Protein AF-A0A388STX8-F1 (afdb_monomer)

Radius of gyration: 13.75 Å; Cα contacts (8 Å, |Δi|>4): 102; chains: 1; bounding box: 30×35×32 Å

Solvent-accessible surface area (backbone atoms only — not comparable to full-atom values): 4691 Å² total; per-residue (Å²): 141,52,72,45,80,64,48,58,40,85,86,33,60,99,86,39,65,36,34,39,27,25,32,70,79,88,34,45,77,46,72,50,55,44,75,49,54,71,68,56,43,54,58,52,39,73,82,46,79,74,55,96,91,56,78,56,67,47,76,62,79,86,46,49,68,51,51,52,50,37,49,56,58,39,74,49,133

Sequence (77 aa):
MALRFVGKDPESGDHGSPAVWVDQEPKDLVIQGWTADERTTGESSRDVPIPGHESVIRVPKRMIPLLREALRVAESD

pLDDT: mean 91.69, std 8.73, range [61.28, 97.62]

Mean predicted aligned error: 4.0 Å

Foldseek 3Di:
DDWAWLDADPPQPPPGDWGWTADPPQRDIDIDADFDDPVVQVVVCVVPNAPPVGTDGDDDPSCVVSVVSSVVVSPDD

Structure (mmCIF, N/CA/C/O backbone):
data_AF-A0A388STX8-F1
#
_entry.id   AF-A0A388STX8-F1
#
loop_
_atom_site.group_PDB
_atom_site.id
_atom_site.type_symbol
_atom_site.label_atom_id
_atom_site.label_alt_id
_atom_site.label_comp_id
_atom_site.label_asym_id
_atom_site.label_entity_id
_atom_site.label_seq_id
_atom_site.pdbx_PDB_ins_code
_atom_site.Cartn_x
_atom_site.Cartn_y
_atom_site.Cartn_z
_atom_site.occupancy
_atom_site.B_iso_or_equiv
_atom_site.auth_seq_id
_atom_site.auth_comp_id
_atom_site.auth_asym_id
_atom_site.auth_atom_id
_atom_site.pdbx_PDB_model_num
ATOM 1 N N . MET A 1 1 ? 1.855 -6.070 17.219 1.00 71.94 1 MET A N 1
ATOM 2 C CA . MET A 1 1 ? 1.458 -6.061 15.795 1.00 71.94 1 MET A CA 1
ATOM 3 C C . MET A 1 1 ? 0.668 -7.305 15.441 1.00 71.94 1 MET A C 1
ATOM 5 O O . MET A 1 1 ? 1.234 -8.388 15.297 1.00 71.94 1 MET A O 1
ATOM 9 N N . ALA A 1 2 ? -0.641 -7.136 15.286 1.00 89.88 2 ALA A N 1
ATOM 10 C CA . ALA A 1 2 ? -1.530 -8.147 14.733 1.00 89.88 2 ALA A CA 1
ATOM 11 C C . ALA A 1 2 ? -2.160 -7.576 13.459 1.00 89.88 2 ALA A C 1
ATOM 13 O O . ALA A 1 2 ? -2.942 -6.634 13.523 1.00 89.88 2 ALA A O 1
ATOM 14 N N . LEU A 1 3 ? -1.824 -8.133 12.294 1.00 95.81 3 LEU A N 1
ATOM 15 C CA . LEU A 1 3 ? -2.393 -7.691 11.021 1.00 95.81 3 LEU A CA 1
ATOM 16 C C . LEU A 1 3 ? -3.669 -8.474 10.718 1.00 95.81 3 LEU A C 1
ATOM 18 O O . LEU A 1 3 ? -3.660 -9.704 10.656 1.00 95.81 3 LEU A O 1
ATOM 22 N N . ARG A 1 4 ? -4.774 -7.768 10.486 1.00 95.31 4 ARG A N 1
ATOM 23 C CA . ARG A 1 4 ? -6.000 -8.346 9.938 1.00 95.31 4 ARG A CA 1
ATOM 24 C C . ARG A 1 4 ? -5.941 -8.294 8.419 1.00 95.31 4 ARG A C 1
ATOM 26 O O . ARG A 1 4 ? -5.988 -7.217 7.835 1.00 95.31 4 ARG A O 1
ATOM 33 N N . PHE A 1 5 ? -5.866 -9.455 7.776 1.00 95.69 5 PHE A N 1
ATOM 34 C CA . PHE A 1 5 ? -5.954 -9.543 6.320 1.00 95.69 5 PHE A CA 1
ATOM 35 C C . PHE A 1 5 ? -7.358 -9.173 5.840 1.00 95.69 5 PHE A C 1
ATOM 37 O O . PHE A 1 5 ? -8.347 -9.707 6.344 1.00 95.69 5 PHE A O 1
ATOM 44 N N . VAL A 1 6 ? -7.431 -8.261 4.871 1.00 95.88 6 VAL A N 1
ATOM 45 C CA . VAL A 1 6 ? -8.693 -7.823 4.261 1.00 95.88 6 VAL A CA 1
ATOM 46 C C . VAL A 1 6 ? -8.892 -8.501 2.911 1.00 95.88 6 VAL A C 1
ATOM 48 O O . VAL A 1 6 ? -9.981 -8.985 2.614 1.00 95.88 6 VAL A O 1
ATOM 51 N N . GLY A 1 7 ? -7.840 -8.574 2.097 1.00 93.81 7 GLY A N 1
ATOM 52 C CA . GLY A 1 7 ? -7.910 -9.260 0.816 1.00 93.81 7 GLY A CA 1
ATOM 53 C C . GLY A 1 7 ? -6.709 -9.004 -0.081 1.00 93.81 7 GLY A C 1
ATOM 54 O O . GLY A 1 7 ? -5.857 -8.156 0.192 1.00 93.81 7 GLY A O 1
ATOM 55 N N . LYS A 1 8 ? -6.675 -9.747 -1.185 1.00 93.25 8 LYS A N 1
ATOM 56 C CA . LYS A 1 8 ? -5.721 -9.581 -2.280 1.00 93.25 8 LYS A CA 1
ATOM 57 C C . LYS A 1 8 ? -6.459 -9.401 -3.594 1.00 93.25 8 LYS A C 1
ATOM 59 O O . LYS A 1 8 ? -7.609 -9.823 -3.719 1.00 93.25 8 LYS A O 1
ATOM 64 N N . ASP A 1 9 ? -5.778 -8.805 -4.557 1.00 90.62 9 ASP A N 1
ATOM 65 C CA . ASP A 1 9 ? -6.270 -8.642 -5.913 1.00 90.62 9 ASP A CA 1
ATOM 66 C C . ASP A 1 9 ? -6.716 -10.001 -6.493 1.00 90.62 9 ASP A C 1
ATOM 68 O O . ASP A 1 9 ? -5.932 -10.957 -6.522 1.00 90.62 9 ASP A O 1
ATOM 72 N N . PRO A 1 10 ? -7.981 -10.136 -6.924 1.00 80.06 10 PRO A N 1
ATOM 73 C CA . PRO A 1 10 ? -8.471 -11.383 -7.501 1.00 80.06 10 PRO A CA 1
ATOM 74 C C . PRO A 1 10 ? -7.830 -11.694 -8.861 1.00 80.06 10 PRO A C 1
ATOM 76 O O . PRO A 1 10 ? -7.786 -12.856 -9.254 1.00 80.06 10 PRO A O 1
ATOM 79 N N . GLU A 1 11 ? -7.310 -10.687 -9.571 1.00 84.31 11 GLU A N 1
ATOM 80 C CA . GLU A 1 11 ? -6.705 -10.852 -10.900 1.00 84.31 11 GLU A CA 1
ATOM 81 C C . GLU A 1 11 ? -5.201 -11.158 -10.848 1.00 84.31 11 GLU A C 1
ATOM 83 O O . GLU A 1 11 ? -4.593 -11.438 -11.879 1.00 84.31 11 GLU A O 1
ATOM 88 N N . SER A 1 12 ? -4.575 -11.109 -9.670 1.00 77.81 12 SER A N 1
ATOM 89 C CA . SER A 1 12 ? -3.119 -11.215 -9.531 1.00 77.81 12 SER A CA 1
ATOM 90 C C . SER A 1 12 ? -2.598 -12.662 -9.422 1.00 77.81 12 SER A C 1
ATOM 92 O O . SER A 1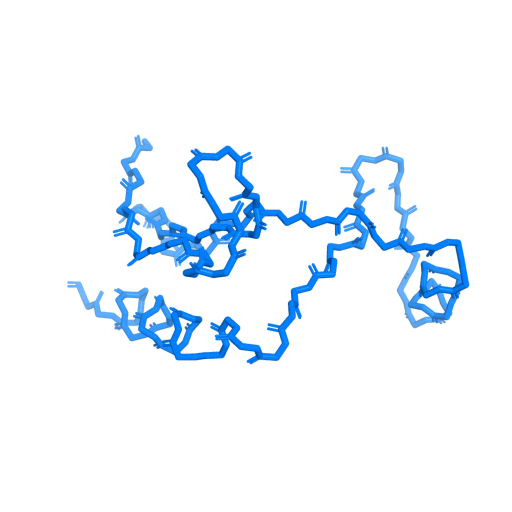 12 ? -1.389 -12.888 -9.384 1.00 77.81 12 SER A O 1
ATOM 94 N N . GLY A 1 13 ? -3.485 -13.664 -9.410 1.00 71.00 13 GLY A N 1
ATOM 95 C CA . GLY A 1 13 ? -3.116 -15.079 -9.264 1.00 71.00 13 GLY A CA 1
ATOM 96 C C . GLY A 1 13 ? -2.557 -15.430 -7.875 1.00 71.00 13 GLY A C 1
ATOM 97 O O . GLY A 1 13 ? -2.693 -14.661 -6.920 1.00 71.00 13 GLY A O 1
ATOM 98 N N . ASP A 1 14 ? -1.942 -16.609 -7.734 1.00 61.81 14 ASP A N 1
ATOM 99 C CA . ASP A 1 14 ? -1.498 -17.148 -6.431 1.00 61.81 14 ASP A CA 1
ATOM 100 C C . ASP A 1 14 ? -0.299 -16.408 -5.816 1.00 61.81 14 ASP A C 1
ATOM 102 O O . ASP A 1 14 ? -0.098 -16.452 -4.603 1.00 61.81 14 ASP A O 1
ATOM 106 N N . HIS A 1 15 ? 0.468 -15.676 -6.628 1.00 61.28 15 HIS A N 1
ATOM 107 C CA . HIS A 1 15 ? 1.686 -14.977 -6.196 1.00 61.28 15 HIS A CA 1
ATOM 108 C C . HIS A 1 15 ? 1.688 -13.475 -6.485 1.00 61.28 15 HIS A C 1
ATOM 110 O O . HIS A 1 15 ? 2.718 -12.822 -6.320 1.00 61.28 15 HIS A O 1
ATOM 116 N N . GLY A 1 16 ? 0.571 -12.906 -6.935 1.00 63.84 16 GLY A N 1
ATOM 117 C CA . GLY A 1 16 ? 0.544 -11.503 -7.317 1.00 63.84 16 GLY A CA 1
ATOM 118 C C . GLY A 1 16 ? 0.033 -10.570 -6.223 1.00 63.84 16 GLY A C 1
ATOM 119 O O . GLY A 1 16 ? -0.924 -10.856 -5.503 1.00 63.84 16 GLY A O 1
ATOM 120 N N . SER A 1 17 ? 0.653 -9.401 -6.163 1.00 77.75 17 SER A N 1
ATOM 121 C CA . SER A 1 17 ? 0.152 -8.193 -5.511 1.00 77.75 17 SER A CA 1
ATOM 122 C C . SER A 1 17 ? -0.881 -7.484 -6.408 1.00 77.75 17 SER A C 1
ATOM 124 O O . SER A 1 17 ? -0.937 -7.773 -7.609 1.00 77.75 17 SER A O 1
ATOM 126 N N . PRO A 1 18 ? -1.665 -6.526 -5.880 1.00 91.81 18 PRO A N 1
ATOM 127 C CA . PRO A 1 18 ? -1.666 -5.990 -4.508 1.00 91.81 18 PRO A CA 1
ATOM 128 C C . PRO A 1 18 ? -2.511 -6.732 -3.460 1.00 91.81 18 PRO A C 1
ATOM 130 O O . PRO A 1 18 ? -3.449 -7.453 -3.780 1.00 91.81 18 PRO A O 1
ATOM 133 N N . ALA A 1 19 ? -2.186 -6.504 -2.186 1.00 94.62 19 ALA A N 1
ATOM 134 C CA . ALA A 1 19 ? -2.886 -7.017 -1.009 1.00 94.62 19 ALA A CA 1
ATOM 135 C C . ALA A 1 19 ? -2.974 -5.947 0.088 1.00 94.62 19 ALA A C 1
ATOM 137 O O . ALA A 1 19 ? -2.141 -5.041 0.143 1.00 94.62 19 ALA A O 1
ATOM 138 N N . VAL A 1 20 ? -3.996 -6.043 0.939 1.00 96.44 20 VAL A N 1
ATOM 139 C CA . VAL A 1 20 ? -4.270 -5.072 2.004 1.00 96.44 20 VAL A CA 1
ATOM 140 C C . VAL A 1 20 ? -4.573 -5.764 3.335 1.00 96.44 20 VAL A C 1
ATOM 142 O O . VAL A 1 20 ? -5.309 -6.755 3.405 1.00 96.44 20 VAL A O 1
ATOM 145 N N . TRP A 1 21 ? -4.002 -5.201 4.396 1.00 96.88 21 TRP A N 1
ATOM 146 C CA . TRP A 1 21 ? -4.232 -5.545 5.792 1.00 96.88 21 TRP A CA 1
ATOM 147 C C . TRP A 1 21 ? -4.567 -4.282 6.591 1.00 96.88 21 TRP A C 1
ATOM 149 O O . TRP A 1 21 ? -4.271 -3.168 6.161 1.00 96.88 21 TRP A O 1
ATOM 159 N N . VAL A 1 22 ? -5.138 -4.472 7.776 1.00 97.56 22 VAL A N 1
ATOM 160 C CA . VAL A 1 22 ? -5.277 -3.435 8.806 1.00 97.56 22 VAL A CA 1
ATOM 161 C C . VAL A 1 22 ? -4.451 -3.858 10.015 1.00 97.56 22 VAL A C 1
ATOM 163 O O . VAL A 1 22 ? -4.613 -4.985 10.492 1.00 97.56 22 VAL A O 1
ATOM 166 N N . ASP A 1 23 ? -3.569 -2.994 10.508 1.00 96.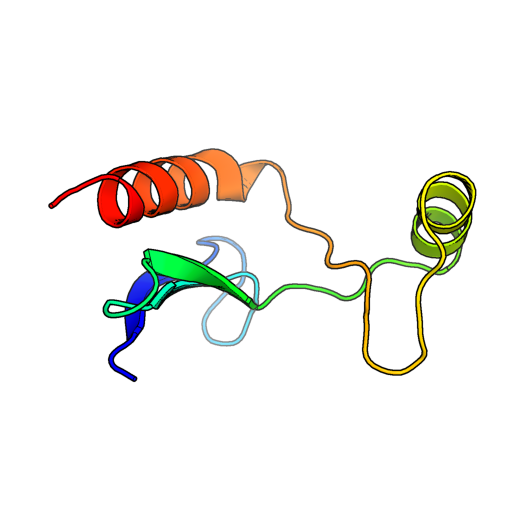25 23 ASP A N 1
ATOM 167 C CA . ASP A 1 23 ? -2.915 -3.220 11.796 1.00 96.25 23 ASP A CA 1
ATOM 168 C C . ASP A 1 23 ? -3.927 -3.006 12.924 1.00 96.25 23 ASP A C 1
ATOM 170 O O . ASP A 1 23 ? -4.570 -1.969 13.008 1.00 96.25 23 ASP A O 1
ATOM 174 N N . GLN A 1 24 ? -4.121 -4.002 13.781 1.00 92.44 24 GLN A N 1
ATOM 175 C CA . GLN A 1 24 ? -5.157 -3.964 14.812 1.00 92.44 24 GLN A CA 1
ATOM 176 C C . GLN A 1 24 ? -4.854 -2.982 15.950 1.00 92.44 24 GLN A C 1
ATOM 178 O O . GLN A 1 24 ? -5.774 -2.647 16.692 1.00 92.44 24 GLN A O 1
ATOM 183 N N . GLU A 1 25 ? -3.604 -2.532 16.094 1.00 91.81 25 GLU A N 1
ATOM 184 C CA . GLU A 1 25 ? -3.210 -1.573 17.131 1.00 91.81 25 GLU A CA 1
ATOM 185 C C . GLU A 1 25 ? -3.414 -0.115 16.670 1.00 91.81 25 GLU A C 1
ATOM 187 O O . GLU A 1 25 ? -4.345 0.523 17.162 1.00 91.81 25 GLU A O 1
ATOM 192 N N . PRO A 1 26 ? -2.625 0.433 15.720 1.00 94.88 26 PRO A N 1
ATOM 193 C CA . PRO A 1 26 ? -2.806 1.803 15.246 1.00 94.88 26 PRO A CA 1
ATOM 194 C C . PRO A 1 26 ? -3.975 1.962 14.262 1.00 94.88 26 PRO A C 1
ATOM 196 O O . PRO A 1 26 ? -4.305 3.089 13.912 1.00 94.88 26 PRO A O 1
ATOM 199 N N . LYS A 1 27 ? -4.599 0.862 13.805 1.00 94.06 27 LYS A N 1
ATOM 200 C CA . LYS A 1 27 ? -5.628 0.848 12.743 1.00 94.06 27 LYS A CA 1
ATOM 201 C C . LYS A 1 27 ? -5.113 1.327 11.378 1.00 94.06 27 LYS A C 1
ATOM 203 O O . LYS A 1 27 ? -5.903 1.586 10.472 1.00 94.06 27 LYS A O 1
ATOM 208 N N . ASP A 1 28 ? -3.795 1.355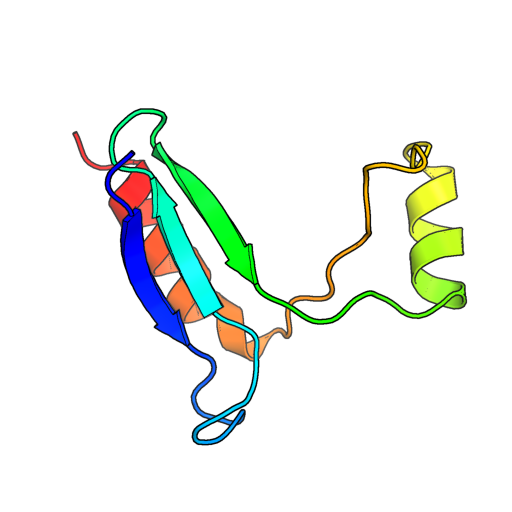 11.191 1.00 96.12 28 ASP A N 1
ATOM 209 C CA . ASP A 1 28 ? -3.166 1.711 9.921 1.00 96.12 28 ASP A CA 1
ATOM 210 C C . ASP A 1 28 ? -3.463 0.676 8.831 1.00 96.12 28 ASP A C 1
ATOM 212 O O . ASP A 1 28 ? -3.441 -0.540 9.056 1.00 96.12 28 ASP A O 1
ATOM 216 N N . LEU A 1 29 ? -3.691 1.159 7.610 1.00 96.44 29 LEU A N 1
ATOM 217 C CA . LEU A 1 29 ? -3.758 0.301 6.433 1.00 96.44 29 LEU A CA 1
ATOM 218 C C . LEU A 1 29 ? -2.339 -0.047 5.984 1.00 96.44 29 LEU A C 1
ATOM 220 O O . LEU A 1 29 ? -1.549 0.826 5.630 1.00 96.44 29 LEU A O 1
ATOM 224 N N . VAL A 1 30 ? -2.049 -1.342 5.910 1.00 95.81 30 VAL A N 1
ATOM 225 C CA . VAL A 1 30 ? -0.800 -1.863 5.352 1.00 95.81 30 VAL A CA 1
ATOM 226 C C . VAL A 1 30 ? -1.098 -2.413 3.966 1.00 95.81 30 VAL A C 1
ATOM 228 O O . VAL A 1 30 ? -1.980 -3.257 3.803 1.00 95.81 30 VAL A O 1
ATOM 231 N N . ILE A 1 31 ? -0.380 -1.935 2.951 1.00 94.75 31 ILE A N 1
ATOM 232 C CA . ILE A 1 31 ? -0.631 -2.292 1.552 1.00 94.75 31 ILE A CA 1
ATOM 233 C C . ILE A 1 31 ? 0.656 -2.812 0.920 1.00 94.75 31 ILE A C 1
ATOM 235 O O . ILE A 1 31 ? 1.674 -2.127 0.892 1.00 94.75 31 ILE A O 1
ATOM 239 N N . GLN A 1 32 ? 0.585 -4.009 0.344 1.00 93.38 32 GLN A N 1
ATOM 240 C CA . GLN A 1 32 ? 1.586 -4.499 -0.596 1.00 93.38 32 GLN A CA 1
ATOM 241 C C . GLN A 1 32 ? 1.084 -4.207 -2.008 1.00 93.38 32 GLN A C 1
ATOM 243 O O . GLN A 1 32 ? -0.019 -4.616 -2.360 1.00 93.38 32 GLN A O 1
ATOM 248 N N . GLY A 1 33 ? 1.882 -3.540 -2.840 1.00 92.31 33 GLY A N 1
ATOM 249 C CA . GLY A 1 33 ? 1.513 -3.229 -4.222 1.00 92.31 33 GLY A CA 1
ATOM 250 C C . GLY A 1 33 ? 2.713 -3.176 -5.154 1.00 92.31 33 GLY A C 1
ATOM 251 O O . GLY A 1 33 ? 3.784 -3.680 -4.823 1.00 92.31 33 GLY A O 1
ATOM 252 N N . TRP A 1 34 ? 2.523 -2.597 -6.337 1.00 9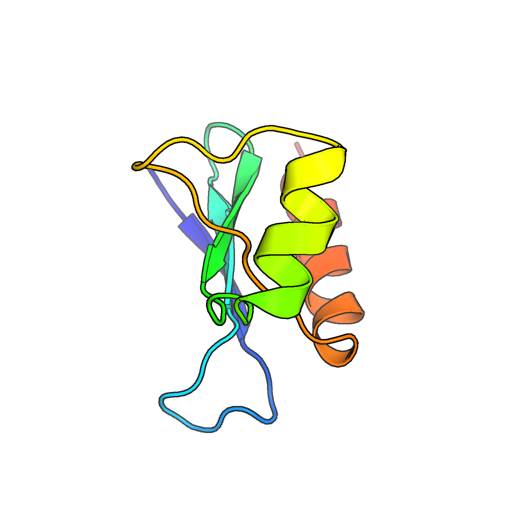0.88 34 TRP A N 1
ATOM 25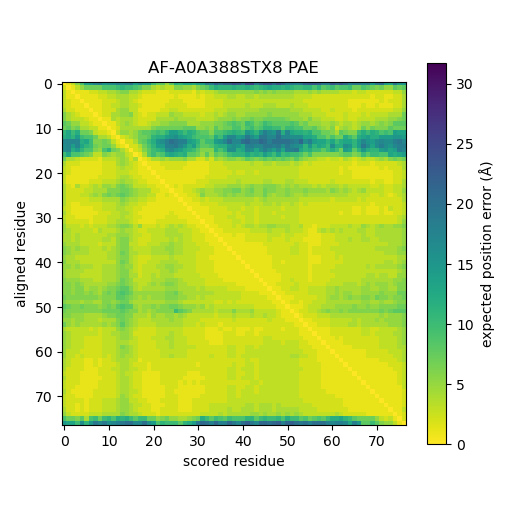3 C CA . TRP A 1 34 ? 3.605 -2.404 -7.301 1.00 90.88 34 TRP A CA 1
ATOM 254 C C . TRP A 1 34 ? 4.240 -1.038 -7.104 1.00 90.88 34 TRP A C 1
ATOM 256 O O . TRP A 1 34 ? 3.526 -0.042 -6.988 1.00 90.88 34 TRP A O 1
ATOM 266 N N . THR A 1 35 ? 5.566 -0.970 -7.128 1.00 93.31 35 THR A N 1
ATOM 267 C CA . THR A 1 35 ? 6.267 0.312 -7.214 1.00 93.31 35 THR A CA 1
ATOM 268 C C . THR A 1 35 ? 5.854 1.029 -8.498 1.00 93.31 35 THR A C 1
ATOM 270 O O . THR A 1 35 ? 5.772 0.416 -9.565 1.00 93.31 35 THR A O 1
ATOM 273 N N . ALA A 1 36 ? 5.537 2.317 -8.393 1.00 94.81 36 ALA A N 1
ATOM 274 C CA . ALA A 1 36 ? 5.174 3.125 -9.544 1.00 94.81 36 ALA A CA 1
ATOM 275 C C . ALA A 1 36 ? 6.363 3.300 -10.504 1.00 94.81 36 ALA A C 1
ATOM 277 O O . ALA A 1 36 ? 7.525 3.283 -10.105 1.00 94.81 36 ALA A O 1
ATOM 278 N N . ASP A 1 37 ? 6.056 3.492 -11.787 1.00 95.56 37 ASP A N 1
ATOM 279 C CA . ASP A 1 37 ? 7.055 3.849 -12.796 1.00 95.56 37 ASP A CA 1
ATOM 280 C C . ASP A 1 37 ? 7.692 5.226 -12.523 1.00 95.56 37 ASP A C 1
ATOM 282 O O . ASP A 1 37 ? 7.163 6.046 -11.767 1.00 95.56 37 ASP A O 1
ATOM 286 N N . GLU A 1 38 ? 8.832 5.496 -13.165 1.00 95.56 38 GLU A N 1
ATOM 287 C CA . GLU A 1 38 ? 9.579 6.754 -13.011 1.00 95.56 38 GLU A CA 1
ATOM 288 C C . GLU A 1 38 ? 8.731 7.980 -13.341 1.00 95.56 38 GLU A C 1
ATO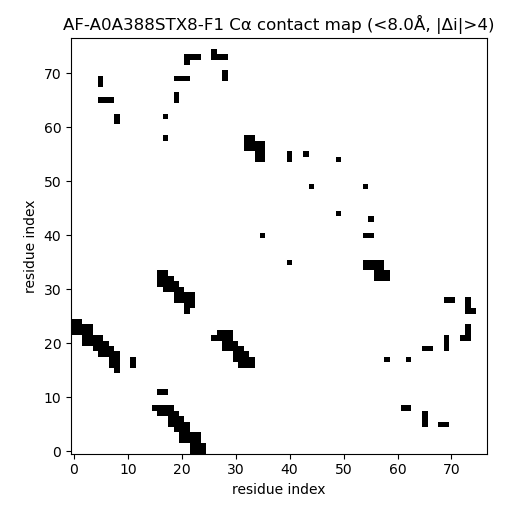M 290 O O . GLU A 1 38 ? 8.812 8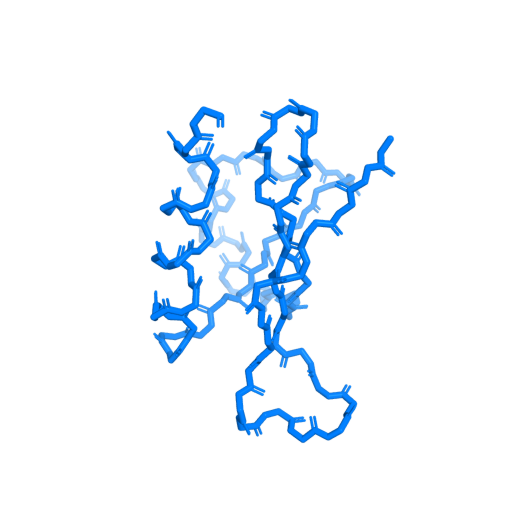.994 -12.653 1.00 95.56 38 GLU A O 1
ATOM 295 N N . ARG A 1 39 ? 7.876 7.884 -14.368 1.00 96.94 39 ARG A N 1
ATOM 296 C CA . ARG A 1 39 ? 6.995 8.985 -14.767 1.00 96.94 39 ARG A CA 1
ATOM 297 C C . ARG A 1 39 ? 6.059 9.365 -13.628 1.00 96.94 39 ARG A C 1
ATOM 299 O O . ARG A 1 39 ? 5.949 10.534 -13.289 1.00 96.94 39 ARG A O 1
ATOM 306 N N . THR A 1 40 ? 5.383 8.386 -13.046 1.00 96.69 40 THR A N 1
ATOM 307 C CA . THR A 1 40 ? 4.401 8.619 -11.983 1.00 96.69 40 THR A CA 1
ATOM 308 C C . THR A 1 40 ? 5.073 9.027 -10.692 1.00 96.69 40 THR A C 1
ATOM 310 O O . THR A 1 40 ? 4.603 9.948 -10.039 1.00 96.69 40 THR A O 1
ATOM 313 N N . THR A 1 41 ? 6.205 8.404 -10.370 1.00 96.19 41 THR A N 1
ATOM 314 C CA . THR A 1 41 ? 7.046 8.807 -9.242 1.00 96.19 41 THR A CA 1
ATOM 315 C C . THR A 1 41 ? 7.479 10.268 -9.392 1.00 96.19 41 THR A C 1
ATOM 317 O O . THR A 1 41 ? 7.350 11.046 -8.451 1.00 96.19 41 THR A O 1
ATOM 320 N N . GLY A 1 42 ? 7.907 10.671 -10.592 1.00 96.56 42 GLY A N 1
ATOM 321 C CA . GLY A 1 42 ? 8.283 12.045 -10.914 1.00 96.56 42 GLY A CA 1
ATOM 322 C C . GLY A 1 42 ? 7.126 13.036 -10.784 1.00 96.56 42 GLY A C 1
ATOM 323 O O . GLY A 1 42 ? 7.303 14.087 -10.176 1.00 96.56 42 GLY A O 1
ATOM 324 N N . GLU A 1 43 ? 5.937 12.705 -11.297 1.00 97.19 43 GLU A N 1
ATOM 325 C CA . GLU A 1 43 ? 4.736 13.539 -11.130 1.00 97.19 43 GLU A CA 1
ATOM 326 C C . GLU A 1 43 ? 4.337 13.671 -9.650 1.00 97.19 43 GLU A C 1
ATOM 328 O O . GLU A 1 43 ? 4.161 14.790 -9.183 1.00 97.19 43 GLU A O 1
ATOM 333 N N . SER A 1 44 ? 4.290 12.573 -8.885 1.00 96.69 44 SER A N 1
ATOM 334 C CA . SER A 1 44 ? 3.994 12.606 -7.442 1.00 96.69 44 SER A CA 1
ATOM 335 C C . SER A 1 44 ? 5.028 13.408 -6.647 1.00 96.69 44 SER A C 1
ATOM 337 O O . SER A 1 44 ? 4.666 14.137 -5.726 1.00 96.69 44 SER A O 1
ATOM 339 N N . SER A 1 45 ? 6.308 13.330 -7.032 1.00 96.25 45 SER A N 1
ATOM 340 C CA . SER A 1 45 ? 7.388 14.047 -6.344 1.00 96.25 45 SER A CA 1
ATOM 341 C C . SER A 1 45 ? 7.299 15.574 -6.451 1.00 96.25 45 SER A C 1
ATOM 343 O O . SER A 1 45 ? 7.956 16.279 -5.686 1.00 96.25 45 SER A O 1
ATOM 345 N N . ARG A 1 46 ? 6.494 16.096 -7.392 1.00 96.88 46 ARG A N 1
ATOM 346 C CA . ARG A 1 46 ? 6.238 17.539 -7.518 1.00 96.88 46 ARG A CA 1
ATOM 347 C C . ARG A 1 46 ? 5.391 18.082 -6.374 1.00 96.88 46 ARG A C 1
ATOM 349 O O . ARG A 1 46 ? 5.568 19.242 -6.015 1.00 96.88 46 ARG A O 1
ATOM 356 N N . ASP A 1 47 ? 4.505 17.256 -5.824 1.00 96.44 47 ASP A N 1
ATOM 357 C CA . ASP A 1 47 ? 3.631 17.641 -4.718 1.00 96.44 47 ASP A CA 1
ATOM 358 C C . ASP A 1 47 ? 4.311 17.391 -3.365 1.00 96.44 47 ASP A C 1
ATOM 360 O O . ASP A 1 47 ? 4.245 18.233 -2.469 1.00 96.44 47 ASP A O 1
ATOM 364 N N . VAL A 1 48 ? 4.983 16.241 -3.217 1.00 95.00 48 VAL A N 1
ATOM 365 C CA . VAL A 1 48 ? 5.653 15.828 -1.974 1.00 95.00 48 VAL A CA 1
ATOM 366 C C . VAL A 1 48 ? 6.987 15.143 -2.302 1.00 95.00 48 VAL A C 1
ATOM 368 O O . VAL A 1 48 ? 6.987 14.178 -3.067 1.00 95.00 48 VAL A O 1
ATOM 371 N N . PRO A 1 49 ? 8.128 15.584 -1.734 1.00 94.69 49 PRO A N 1
ATOM 372 C CA . PRO A 1 49 ? 9.405 14.892 -1.902 1.00 94.69 49 PRO A CA 1
ATOM 373 C C . PRO A 1 49 ? 9.324 13.427 -1.459 1.00 94.69 49 PRO A C 1
ATOM 375 O O . PRO A 1 49 ? 8.636 13.126 -0.493 1.00 94.69 49 PRO A O 1
ATOM 378 N N . ILE A 1 50 ? 10.070 12.538 -2.122 1.00 94.56 50 ILE A N 1
ATOM 379 C CA . ILE A 1 50 ? 10.109 11.102 -1.800 1.00 94.56 50 ILE A CA 1
ATOM 380 C C . ILE A 1 50 ? 11.502 10.764 -1.238 1.00 94.56 50 ILE A C 1
ATOM 382 O O . ILE A 1 50 ? 12.451 10.603 -2.012 1.00 94.56 50 ILE A O 1
ATOM 386 N N . PRO A 1 51 ? 11.676 10.705 0.095 1.00 94.00 51 PRO A N 1
ATOM 387 C CA . PRO A 1 51 ? 12.897 10.237 0.741 1.00 94.00 51 PRO A CA 1
ATOM 388 C C . PRO A 1 51 ? 13.285 8.817 0.321 1.00 94.00 51 PRO A C 1
ATOM 390 O O . PRO A 1 51 ? 12.446 8.005 -0.051 1.00 94.00 51 PRO A O 1
ATOM 393 N N . GLY A 1 52 ? 14.563 8.463 0.477 1.00 92.00 52 GLY A N 1
ATOM 394 C CA . GLY A 1 52 ? 15.079 7.148 0.067 1.00 92.00 52 GLY A CA 1
ATOM 395 C C . GLY A 1 52 ? 14.503 5.934 0.815 1.00 92.00 52 GLY A C 1
ATOM 396 O O . GLY A 1 52 ? 14.783 4.807 0.422 1.00 92.00 52 GLY A O 1
ATOM 397 N N . HIS A 1 53 ? 13.727 6.145 1.882 1.00 90.38 53 HIS A N 1
ATOM 398 C CA . HIS A 1 53 ? 13.009 5.089 2.606 1.00 90.38 53 HIS A CA 1
ATOM 399 C C . HIS A 1 53 ? 11.513 5.027 2.250 1.00 90.38 53 HIS A C 1
ATOM 401 O O . HIS A 1 53 ? 10.782 4.229 2.831 1.00 90.38 53 HIS A O 1
ATOM 407 N N . GLU A 1 54 ? 11.059 5.848 1.302 1.00 94.12 54 GLU A N 1
ATOM 408 C CA . GLU A 1 54 ? 9.679 5.907 0.834 1.00 94.12 54 GLU A CA 1
ATOM 409 C C . GLU A 1 54 ? 9.571 5.441 -0.624 1.00 94.12 54 GLU A C 1
ATOM 411 O O . GLU A 1 54 ? 10.547 5.356 -1.375 1.00 94.12 54 GLU A O 1
ATOM 416 N N . SER A 1 55 ? 8.360 5.093 -1.047 1.00 93.62 55 SER A N 1
ATOM 417 C CA . SER A 1 55 ? 8.069 4.742 -2.434 1.00 93.62 55 SER A CA 1
ATOM 418 C C . SER A 1 55 ? 6.625 5.048 -2.775 1.00 93.62 55 SER A C 1
ATOM 420 O O . SER A 1 55 ? 5.729 4.920 -1.943 1.00 93.62 55 SER A O 1
ATOM 422 N N . VAL A 1 56 ? 6.389 5.390 -4.040 1.00 96.25 56 VAL A N 1
ATOM 423 C CA . VAL A 1 56 ? 5.035 5.526 -4.574 1.00 96.25 56 VAL A CA 1
ATOM 424 C C . VAL A 1 56 ? 4.537 4.139 -4.954 1.00 96.25 56 VAL A C 1
ATOM 426 O O . VAL A 1 56 ? 5.084 3.491 -5.848 1.00 96.25 56 VAL A O 1
ATOM 429 N N . ILE A 1 57 ? 3.489 3.679 -4.276 1.00 94.62 57 ILE A N 1
ATOM 430 C CA . ILE A 1 57 ? 2.853 2.393 -4.561 1.00 94.62 57 ILE A CA 1
ATOM 431 C C . ILE A 1 57 ? 1.644 2.621 -5.461 1.00 94.62 57 ILE A C 1
ATOM 433 O O . ILE A 1 57 ? 0.709 3.346 -5.120 1.00 94.62 57 ILE A O 1
ATOM 437 N N . ARG A 1 58 ? 1.633 1.967 -6.623 1.00 93.00 58 ARG A N 1
ATOM 438 C CA . ARG A 1 58 ? 0.475 1.951 -7.509 1.00 93.00 58 ARG A CA 1
ATOM 439 C C . ARG A 1 58 ? -0.529 0.913 -7.031 1.00 93.00 58 ARG A C 1
ATOM 441 O O . ARG A 1 58 ? -0.248 -0.285 -7.013 1.00 93.00 58 ARG A O 1
ATOM 448 N N . VAL A 1 59 ? -1.738 1.382 -6.740 1.00 92.69 59 VAL A N 1
ATOM 449 C CA . VAL A 1 59 ? -2.880 0.533 -6.399 1.00 92.69 59 VAL A CA 1
ATOM 450 C C . VAL A 1 59 ? -3.915 0.599 -7.532 1.00 92.69 59 VAL A C 1
ATOM 452 O O . VAL A 1 59 ? -4.438 1.676 -7.820 1.00 92.69 59 VAL A O 1
ATOM 455 N N . PRO A 1 60 ? -4.215 -0.514 -8.228 1.00 92.25 60 PRO A N 1
ATOM 456 C CA . PRO A 1 60 ? -5.165 -0.540 -9.336 1.00 92.25 60 PRO A CA 1
ATOM 457 C C . PRO A 1 60 ? -6.591 -0.223 -8.892 1.00 92.25 60 PRO A C 1
ATOM 459 O O . PRO A 1 60 ? -7.024 -0.614 -7.810 1.00 92.25 60 PRO A O 1
ATOM 462 N N . LYS A 1 61 ? -7.379 0.375 -9.792 1.00 93.69 61 LYS A N 1
ATOM 463 C CA . LYS A 1 61 ? -8.792 0.723 -9.554 1.00 93.69 61 LYS A CA 1
ATOM 464 C C . LYS A 1 61 ? -9.636 -0.450 -9.031 1.00 93.69 61 LYS A C 1
ATOM 466 O O . LYS A 1 61 ? -10.531 -0.247 -8.217 1.00 93.69 61 LYS A O 1
ATOM 471 N N . ARG A 1 62 ? -9.367 -1.680 -9.468 1.00 93.38 62 ARG A N 1
ATOM 472 C CA . ARG A 1 62 ? -10.106 -2.875 -9.020 1.00 93.38 62 ARG A CA 1
ATOM 473 C C . ARG A 1 62 ? -9.907 -3.222 -7.540 1.00 93.38 62 ARG A C 1
ATOM 475 O O . ARG A 1 62 ? -10.720 -3.952 -6.996 1.00 93.38 62 ARG A O 1
ATOM 482 N N . MET A 1 63 ? -8.899 -2.655 -6.872 1.00 95.31 63 MET A N 1
ATOM 483 C CA . MET A 1 63 ? -8.718 -2.795 -5.423 1.00 95.31 63 MET A CA 1
ATOM 484 C C . MET A 1 63 ? -9.673 -1.928 -4.605 1.00 95.31 63 MET A C 1
ATOM 486 O O . MET A 1 63 ? -9.780 -2.136 -3.401 1.00 95.31 63 MET A O 1
ATOM 490 N N . ILE A 1 64 ? -10.387 -0.974 -5.219 1.00 95.56 64 ILE A N 1
ATOM 491 C CA . ILE A 1 64 ? -11.284 -0.048 -4.507 1.00 95.56 64 ILE A CA 1
ATOM 492 C C . ILE A 1 64 ? -12.258 -0.760 -3.550 1.00 95.56 64 ILE A C 1
ATOM 494 O O . ILE A 1 64 ? -12.391 -0.286 -2.423 1.00 95.56 64 ILE A O 1
ATOM 498 N N . PRO A 1 65 ? -12.932 -1.871 -3.915 1.00 96.06 65 PRO A N 1
ATOM 499 C CA . PRO A 1 65 ? -13.809 -2.575 -2.981 1.00 96.06 65 PRO A CA 1
ATOM 500 C C . PRO A 1 65 ? -13.070 -3.092 -1.738 1.00 96.06 65 PRO A C 1
ATOM 502 O O . PRO A 1 65 ? -13.575 -2.941 -0.631 1.00 96.06 65 PRO A O 1
ATOM 505 N N . LEU A 1 66 ? -11.858 -3.632 -1.906 1.00 96.06 66 LEU A N 1
ATOM 506 C CA . LEU A 1 66 ? -11.035 -4.124 -0.796 1.00 96.06 66 LEU A CA 1
ATOM 507 C C . LEU A 1 66 ? -10.511 -2.980 0.075 1.00 96.06 66 LEU A C 1
ATOM 509 O O . LEU A 1 66 ? -10.505 -3.099 1.294 1.00 96.06 66 LEU A O 1
ATOM 513 N N . LEU A 1 67 ? -10.126 -1.853 -0.529 1.00 96.69 67 LEU A N 1
ATOM 514 C CA . LEU A 1 67 ? -9.724 -0.659 0.217 1.00 96.69 67 LEU A CA 1
ATOM 515 C C . LEU A 1 67 ? -10.888 -0.087 1.033 1.00 96.69 67 LEU A C 1
ATOM 517 O O . LEU A 1 67 ? -10.692 0.291 2.180 1.00 96.69 67 LEU A O 1
ATOM 521 N N . ARG A 1 68 ? -12.107 -0.063 0.480 1.00 97.62 68 ARG A N 1
ATOM 522 C CA . ARG A 1 68 ? -13.308 0.358 1.221 1.00 97.62 68 ARG A CA 1
ATOM 523 C C . ARG A 1 68 ? -13.581 -0.538 2.421 1.00 97.62 68 ARG A C 1
ATOM 525 O O . ARG A 1 68 ? -13.906 -0.033 3.488 1.00 97.62 68 ARG A O 1
ATOM 532 N N . GLU A 1 69 ? -13.433 -1.847 2.254 1.00 97.12 69 GLU A N 1
ATOM 533 C CA . GLU A 1 69 ? -13.578 -2.785 3.365 1.00 97.12 69 GLU A CA 1
ATOM 534 C C . GLU A 1 69 ? -12.473 -2.600 4.412 1.00 97.12 69 GLU A C 1
ATOM 536 O O . GLU A 1 69 ? -12.756 -2.616 5.607 1.00 97.12 69 GLU A O 1
ATOM 541 N N . ALA A 1 70 ? -11.230 -2.360 3.984 1.00 96.94 70 ALA A N 1
ATOM 542 C CA . ALA A 1 70 ? -10.123 -2.081 4.893 1.00 96.94 70 ALA A CA 1
ATOM 543 C C . ALA A 1 70 ? -10.368 -0.810 5.715 1.00 96.94 70 ALA A C 1
ATOM 545 O O . ALA A 1 70 ? -10.190 -0.837 6.928 1.00 96.94 70 ALA A O 1
ATOM 546 N N . LEU A 1 71 ? -10.847 0.264 5.076 1.00 97.50 71 LEU A N 1
ATOM 547 C CA . LEU A 1 71 ? -11.249 1.496 5.759 1.00 97.50 71 LEU A CA 1
ATOM 548 C C . LEU A 1 71 ? -12.353 1.224 6.783 1.00 97.50 71 LEU A C 1
ATOM 550 O O . LEU A 1 71 ? -12.198 1.567 7.948 1.00 97.50 71 LEU A O 1
ATOM 554 N N . ARG A 1 72 ? -13.414 0.505 6.392 1.00 97.38 72 ARG A N 1
ATOM 555 C CA . ARG A 1 72 ? -14.502 0.134 7.309 1.00 97.38 72 ARG A CA 1
ATOM 556 C C . ARG A 1 72 ? -13.988 -0.648 8.524 1.00 97.38 72 ARG A C 1
ATOM 558 O O . ARG A 1 72 ? -14.466 -0.448 9.637 1.00 97.38 72 ARG A O 1
ATOM 565 N N . VAL A 1 73 ? -13.046 -1.570 8.318 1.00 95.12 73 VAL A N 1
ATOM 566 C CA . VAL A 1 73 ? -12.426 -2.358 9.394 1.00 95.12 73 VAL A CA 1
ATOM 567 C C . VAL A 1 73 ? -11.550 -1.490 10.301 1.00 95.12 73 VAL A C 1
ATOM 569 O O . VAL A 1 73 ? -11.594 -1.683 11.512 1.00 95.12 73 VAL A O 1
ATOM 572 N N . ALA A 1 74 ? -10.776 -0.562 9.738 1.00 95.75 74 ALA A N 1
ATOM 573 C CA . ALA A 1 74 ? -9.924 0.359 10.490 1.00 95.75 74 ALA A CA 1
ATOM 574 C C . ALA A 1 74 ? -10.735 1.352 11.338 1.00 95.75 74 ALA A C 1
ATOM 576 O O . ALA A 1 74 ? -10.366 1.630 12.473 1.00 95.75 74 ALA A O 1
A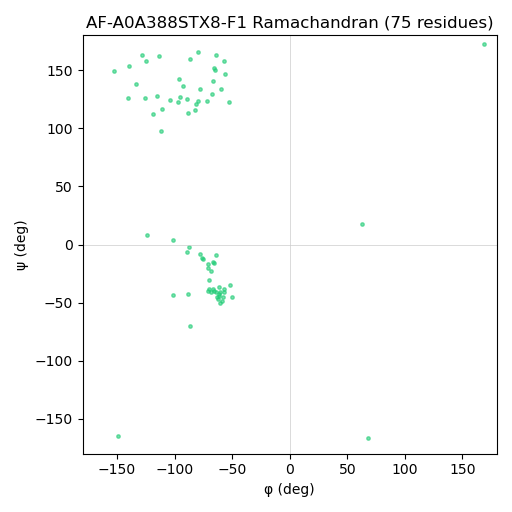TOM 577 N N . GLU A 1 75 ? -11.862 1.830 10.809 1.00 96.19 75 GLU A N 1
ATOM 578 C CA . GLU A 1 75 ? -12.792 2.739 11.492 1.00 96.19 75 GLU A CA 1
ATOM 579 C C . GLU A 1 75 ? -13.661 2.048 12.555 1.00 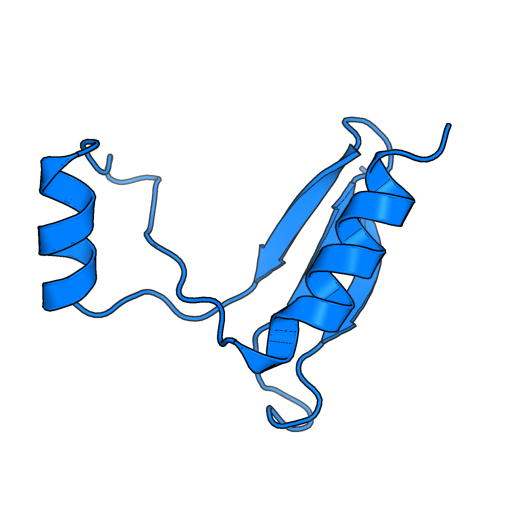96.19 75 GLU A C 1
ATOM 581 O O . GLU A 1 75 ? -14.333 2.723 13.330 1.00 96.19 75 GLU A O 1
ATOM 586 N N . SER A 1 76 ? -13.693 0.712 12.582 1.00 85.44 76 SER A N 1
ATOM 587 C CA . SER A 1 76 ? -14.441 -0.030 13.599 1.00 85.44 76 SER A CA 1
ATOM 588 C C . SER A 1 76 ? -13.663 -0.050 14.922 1.00 85.44 76 SER A C 1
ATOM 590 O O . SER A 1 76 ? -12.467 -0.371 14.919 1.00 85.44 76 SER A O 1
ATOM 592 N N . ASP A 1 77 ? -14.361 0.235 16.029 1.00 61.41 77 ASP A N 1
ATOM 593 C CA . ASP A 1 77 ? -13.840 0.174 17.408 1.00 61.41 77 ASP A CA 1
ATOM 594 C C . ASP A 1 77 ? -13.155 -1.178 17.710 1.00 61.41 77 ASP A C 1
ATOM 596 O O . ASP A 1 77 ? -13.816 -2.238 17.590 1.00 61.41 77 ASP A O 1
#

Secondary structure (DSSP, 8-state):
--EEEEEE-TTS-TTPPPEEEEETTT-PEEEE-EEPPHHHHHHHHTTS---TT--PEE--GGGHHHHHHHHHHHT--

Organism: NCBI:txid1690221

Nearest PDB structures (foldseek):
  2brh-assembly1_A  TM=6.800E-01  e=3.949E+00  Homo sapiens
  6ukk-assembly1_A-2  TM=4.133E-01  e=2.869E+00  Escherichia coli
  3r2y-assembly1_A  TM=4.579E-01  e=7.976E+00  Homo sapiens